Protein AF-A0A7V9ZC17-F1 (afdb_monomer_lite)

Radius of gyration: 26.76 Å; chains: 1; bounding box: 56×35×74 Å

Secondary structure (DSSP, 8-state):
--SS-----------HHHHHHHHHTT---------HHHHHHHHHHHHHTTGGGGSTTTTTTTTS-HHHHHHHHHHHTS---HHHHHHHHHHHHT-HHHHHHHHHHHHHHHHIIIII-S-TTSTT-SSSHHHHHHHHHHHHTTT-TTTTTHHHHHHHSHHHHHH-

Structure (mmCIF, N/CA/C/O backbone):
data_AF-A0A7V9ZC17-F1
#
_entry.id   AF-A0A7V9ZC17-F1
#
loop_
_atom_site.group_PDB
_atom_site.id
_atom_site.type_symbol
_atom_site.label_atom_id
_atom_site.label_alt_id
_atom_site.label_comp_id
_atom_site.label_asym_id
_atom_site.label_entity_id
_atom_site.label_seq_id
_atom_site.pdbx_PDB_ins_code
_atom_site.Cartn_x
_atom_site.Cartn_y
_atom_site.Cartn_z
_atom_site.occupancy
_atom_site.B_iso_or_equiv
_atom_site.auth_seq_id
_atom_site.auth_comp_id
_atom_site.auth_asym_id
_atom_site.auth_atom_id
_atom_site.pdbx_PDB_model_num
ATOM 1 N N . PHE A 1 1 ? 26.594 2.906 -42.827 1.00 52.25 1 PHE A N 1
ATOM 2 C CA . PHE A 1 1 ? 26.315 2.486 -41.437 1.00 52.25 1 PHE A CA 1
ATOM 3 C C . PHE A 1 1 ? 25.631 1.114 -41.336 1.00 52.25 1 PHE A C 1
ATOM 5 O O . PHE A 1 1 ? 25.311 0.722 -40.227 1.00 52.25 1 PHE A O 1
ATOM 12 N N . ALA A 1 2 ? 25.421 0.373 -42.436 1.00 56.56 2 ALA A N 1
ATOM 13 C CA . ALA A 1 2 ? 24.642 -0.874 -42.432 1.00 56.56 2 ALA A CA 1
ATOM 14 C C . ALA A 1 2 ? 25.460 -2.167 -42.205 1.00 56.56 2 ALA A C 1
ATOM 16 O O . ALA A 1 2 ? 24.858 -3.221 -42.066 1.00 56.56 2 ALA A O 1
ATOM 17 N N . ASP A 1 3 ? 26.793 -2.090 -42.126 1.00 68.62 3 ASP A N 1
ATOM 18 C CA . ASP A 1 3 ? 27.680 -3.271 -42.072 1.00 68.62 3 ASP A CA 1
ATOM 19 C C . ASP A 1 3 ? 28.337 -3.501 -40.698 1.00 68.62 3 ASP A C 1
ATOM 21 O O . ASP A 1 3 ? 29.359 -4.174 -40.595 1.00 68.62 3 ASP A O 1
ATOM 25 N N . LEU A 1 4 ? 27.802 -2.900 -39.632 1.00 70.50 4 LEU A N 1
ATOM 26 C CA . LEU A 1 4 ? 28.309 -3.085 -38.271 1.00 70.50 4 LEU A CA 1
ATOM 27 C C . LEU A 1 4 ? 27.326 -3.931 -37.469 1.00 70.50 4 LEU A C 1
ATOM 29 O O . LEU A 1 4 ? 26.157 -3.566 -37.343 1.00 70.50 4 LEU A O 1
ATOM 33 N N . ASP A 1 5 ? 27.821 -5.020 -36.883 1.00 75.50 5 ASP A N 1
ATOM 34 C CA . ASP A 1 5 ? 27.083 -5.759 -35.865 1.00 75.50 5 ASP A CA 1
ATOM 35 C C . ASP A 1 5 ? 26.765 -4.808 -34.707 1.00 75.50 5 ASP A C 1
ATOM 37 O O . ASP A 1 5 ? 27.655 -4.198 -34.107 1.00 75.50 5 ASP A O 1
ATOM 41 N N . THR A 1 6 ? 25.479 -4.656 -34.398 1.00 67.31 6 THR A N 1
ATOM 42 C CA . THR A 1 6 ? 25.021 -3.820 -33.286 1.00 67.31 6 THR A CA 1
ATOM 43 C C . THR A 1 6 ? 24.369 -4.688 -32.224 1.00 67.31 6 THR A C 1
ATOM 45 O O . THR A 1 6 ? 23.623 -5.620 -32.518 1.00 67.31 6 THR A O 1
ATOM 48 N N . VAL A 1 7 ? 24.657 -4.382 -30.960 1.00 64.00 7 VAL A N 1
ATOM 49 C CA . VAL A 1 7 ? 23.985 -5.000 -29.816 1.00 64.00 7 VAL A CA 1
ATOM 50 C C . VAL A 1 7 ? 22.901 -4.043 -29.345 1.00 64.00 7 VAL A C 1
ATOM 52 O O . VAL A 1 7 ? 23.190 -3.001 -28.758 1.00 64.00 7 VAL A O 1
ATOM 55 N N . THR A 1 8 ? 21.645 -4.395 -29.598 1.00 60.94 8 THR A N 1
ATOM 56 C CA . THR A 1 8 ? 20.478 -3.645 -29.123 1.00 60.94 8 THR A CA 1
ATOM 57 C C . THR A 1 8 ? 19.906 -4.307 -27.875 1.00 60.94 8 THR A C 1
ATOM 59 O O . THR A 1 8 ? 19.579 -5.494 -27.895 1.00 60.94 8 THR A O 1
ATOM 62 N N . GLN A 1 9 ? 19.760 -3.550 -26.786 1.00 61.88 9 GLN A N 1
ATOM 63 C CA . GLN A 1 9 ? 19.078 -4.024 -25.580 1.00 61.88 9 GLN A CA 1
ATOM 64 C C . GLN A 1 9 ? 17.596 -3.657 -25.653 1.00 61.88 9 GLN A C 1
ATOM 66 O O . GLN A 1 9 ? 17.253 -2.486 -25.798 1.00 61.88 9 GLN A O 1
ATOM 71 N N . GLN A 1 10 ? 16.720 -4.654 -25.542 1.00 65.38 10 GLN A N 1
ATOM 72 C CA . GLN A 1 10 ? 15.275 -4.458 -25.557 1.00 65.38 10 GLN A CA 1
ATOM 73 C C . GLN A 1 10 ? 14.632 -5.220 -24.398 1.00 65.38 10 GLN A C 1
ATOM 75 O O . GLN A 1 10 ? 14.828 -6.424 -24.239 1.00 65.38 10 GLN A O 1
ATOM 80 N N . HIS A 1 11 ? 13.835 -4.512 -23.600 1.00 62.59 11 HIS A N 1
ATOM 81 C CA . HIS A 1 11 ? 13.021 -5.110 -22.550 1.00 62.59 11 HIS A CA 1
ATOM 82 C C . HIS A 1 11 ? 11.683 -5.545 -23.152 1.00 62.59 11 HIS A C 1
ATOM 84 O O . HIS A 1 11 ? 10.867 -4.713 -23.541 1.00 62.59 11 HIS A O 1
ATOM 90 N N . CYS A 1 12 ? 11.455 -6.852 -23.256 1.00 64.69 12 CYS A N 1
ATOM 91 C CA . CYS A 1 12 ? 10.168 -7.393 -23.674 1.00 64.69 12 CYS A CA 1
ATOM 92 C C . CYS A 1 12 ? 9.814 -8.628 -22.845 1.00 64.69 12 CYS A C 1
ATOM 94 O O . CYS A 1 12 ? 10.683 -9.354 -22.362 1.00 64.69 12 CYS A O 1
ATOM 96 N N . ARG A 1 13 ? 8.514 -8.867 -22.664 1.00 67.19 13 ARG A N 1
ATOM 97 C CA . ARG A 1 13 ? 8.028 -10.105 -22.053 1.00 67.19 13 ARG A CA 1
ATOM 98 C C . ARG A 1 13 ? 8.287 -11.271 -23.008 1.00 67.19 13 ARG A C 1
ATOM 100 O O . ARG A 1 13 ? 8.021 -11.146 -24.201 1.00 67.19 13 ARG A O 1
ATOM 107 N N . ALA A 1 14 ? 8.709 -12.419 -22.487 1.00 68.31 14 ALA A N 1
ATOM 108 C CA . ALA A 1 14 ? 8.755 -13.669 -23.245 1.00 68.31 14 ALA A CA 1
ATOM 109 C C . ALA A 1 14 ? 7.329 -14.220 -23.455 1.00 68.31 14 ALA A C 1
ATOM 111 O O . ALA A 1 14 ? 6.877 -15.102 -22.731 1.00 68.31 14 ALA A O 1
ATOM 112 N N . SER A 1 15 ? 6.580 -13.622 -24.383 1.00 74.25 15 SER A N 1
ATOM 113 C CA . SER A 1 15 ? 5.313 -14.159 -24.890 1.00 74.25 15 SER A CA 1
ATOM 114 C C . SER A 1 15 ? 5.564 -15.037 -26.115 1.00 74.25 15 SER A C 1
ATOM 116 O O . SER A 1 15 ? 6.553 -14.833 -26.820 1.00 74.25 15 SER A O 1
ATOM 118 N N . ASP A 1 16 ? 4.644 -15.954 -26.418 1.00 77.69 16 ASP A N 1
ATOM 119 C CA . ASP A 1 16 ? 4.742 -16.821 -27.604 1.00 77.69 16 ASP A CA 1
ATOM 120 C C . ASP A 1 16 ? 4.924 -16.011 -28.895 1.00 77.69 16 ASP A C 1
ATOM 122 O O . ASP A 1 16 ? 5.750 -16.344 -29.740 1.00 77.69 16 ASP A O 1
ATOM 126 N N . ALA A 1 17 ? 4.224 -14.877 -29.008 1.00 79.06 17 ALA A N 1
ATOM 127 C CA . ALA A 1 17 ? 4.365 -13.956 -30.132 1.00 79.06 17 ALA A CA 1
ATOM 128 C C . ALA A 1 17 ? 5.793 -13.397 -30.262 1.00 79.06 17 ALA A C 1
ATOM 130 O O . ALA A 1 17 ? 6.353 -13.391 -31.357 1.00 79.06 17 ALA A O 1
ATOM 131 N N . ASN A 1 18 ? 6.402 -12.964 -29.154 1.00 74.44 18 ASN A N 1
ATOM 132 C CA . ASN A 1 18 ? 7.757 -12.411 -29.168 1.00 74.44 18 ASN A CA 1
ATOM 133 C C . ASN A 1 18 ? 8.801 -13.492 -29.466 1.00 74.44 18 ASN A C 1
ATOM 135 O O . ASN A 1 18 ? 9.741 -13.238 -30.215 1.00 74.44 18 ASN A O 1
ATOM 139 N N . VAL A 1 19 ? 8.617 -14.704 -28.936 1.00 81.25 19 VAL A N 1
ATOM 140 C CA . VAL A 1 19 ? 9.501 -15.845 -29.212 1.00 81.25 19 VAL A CA 1
ATOM 141 C C . VAL A 1 19 ? 9.439 -16.237 -30.689 1.00 81.25 19 VAL A C 1
ATOM 143 O O . VAL A 1 19 ? 10.486 -16.382 -31.320 1.00 81.25 19 VAL A O 1
ATOM 146 N N . HIS A 1 20 ? 8.240 -16.340 -31.269 1.00 83.94 20 HIS A N 1
ATOM 147 C CA . HIS A 1 20 ? 8.079 -16.623 -32.697 1.00 83.94 20 HIS A CA 1
ATOM 148 C C . HIS A 1 20 ? 8.718 -15.546 -33.576 1.00 83.94 20 HIS A C 1
ATOM 150 O O . HIS A 1 20 ? 9.362 -15.865 -34.572 1.00 83.94 20 HIS A O 1
ATOM 156 N N . LEU A 1 21 ? 8.586 -14.275 -33.196 1.00 81.50 21 LEU A N 1
ATOM 157 C CA . LEU A 1 21 ? 9.183 -13.167 -33.935 1.00 81.50 21 LEU A CA 1
ATOM 158 C C . LEU A 1 21 ? 10.718 -13.230 -33.877 1.00 81.50 21 LEU A C 1
ATOM 160 O O . LEU A 1 21 ? 11.379 -13.127 -34.906 1.00 81.50 21 LEU A O 1
ATOM 164 N N . MET A 1 22 ? 11.293 -13.506 -32.703 1.00 83.31 22 MET A N 1
ATOM 165 C CA . MET A 1 22 ? 12.739 -13.708 -32.555 1.00 83.31 22 MET A CA 1
ATOM 166 C C . MET A 1 22 ? 13.255 -14.872 -33.409 1.00 83.31 22 MET A C 1
ATOM 168 O O . MET A 1 22 ? 14.287 -14.736 -34.065 1.00 83.31 22 MET A O 1
ATOM 172 N N . GLN A 1 23 ? 12.524 -15.989 -33.447 1.00 83.75 23 GLN A N 1
ATOM 173 C CA . GLN A 1 23 ? 12.868 -17.147 -34.276 1.00 83.75 23 GLN A CA 1
ATOM 174 C C . GLN A 1 23 ? 12.794 -16.825 -35.773 1.00 83.75 23 GLN A C 1
ATOM 176 O O . GLN A 1 23 ? 13.714 -17.171 -36.512 1.00 83.75 23 GLN A O 1
ATOM 181 N N . ALA A 1 24 ? 11.742 -16.128 -36.214 1.00 86.31 24 ALA A N 1
ATOM 182 C CA . ALA A 1 24 ? 11.534 -15.771 -37.617 1.00 86.31 24 ALA A CA 1
ATOM 183 C C . ALA A 1 24 ? 12.653 -14.879 -38.178 1.00 86.31 24 ALA A C 1
ATOM 185 O O . ALA A 1 24 ? 13.041 -15.033 -39.334 1.00 86.31 24 ALA A O 1
ATOM 186 N N . PHE A 1 25 ? 13.200 -13.982 -37.355 1.00 86.31 25 PHE A N 1
ATOM 187 C CA . PHE A 1 25 ? 14.301 -13.094 -37.739 1.00 86.31 25 PHE A CA 1
ATOM 188 C C . PHE A 1 25 ? 15.693 -13.641 -37.384 1.00 86.31 25 PHE A C 1
ATOM 190 O O . PHE A 1 25 ? 16.685 -12.933 -37.545 1.00 86.31 25 PHE A O 1
ATOM 197 N N . GLY A 1 26 ? 15.798 -14.883 -36.894 1.00 84.94 26 GLY A N 1
ATOM 198 C CA . GLY A 1 26 ? 17.083 -15.486 -36.526 1.00 84.94 26 GLY A CA 1
ATOM 199 C C . GLY A 1 26 ? 17.818 -14.750 -35.397 1.00 84.94 26 GLY A C 1
ATOM 200 O O . GLY A 1 26 ? 19.044 -14.842 -35.298 1.00 84.94 26 GLY A O 1
ATOM 201 N N . ILE A 1 27 ? 17.087 -14.014 -34.552 1.00 81.25 27 ILE A N 1
ATOM 202 C CA . ILE A 1 27 ? 17.647 -13.267 -33.422 1.00 81.25 27 ILE A CA 1
ATOM 203 C C . ILE A 1 27 ? 18.203 -14.272 -32.411 1.00 81.25 27 ILE A C 1
ATOM 205 O O . ILE A 1 27 ? 17.508 -15.199 -31.996 1.00 81.25 27 ILE A O 1
ATOM 209 N N . ARG A 1 28 ? 19.456 -14.078 -31.987 1.00 78.44 28 ARG A N 1
ATOM 210 C CA . ARG A 1 28 ? 20.103 -14.878 -30.936 1.00 78.44 28 ARG A CA 1
ATOM 211 C C . ARG A 1 28 ? 20.038 -14.119 -29.607 1.00 78.44 28 ARG A C 1
ATOM 213 O O . ARG A 1 28 ? 20.890 -13.261 -29.373 1.00 78.44 28 ARG A O 1
ATOM 220 N N . PRO A 1 29 ? 19.040 -14.374 -28.742 1.00 69.00 29 PRO A N 1
ATOM 221 C CA . PRO A 1 29 ? 18.898 -13.618 -27.507 1.00 69.00 29 PRO A CA 1
ATOM 222 C C . PRO A 1 29 ? 19.972 -14.014 -26.490 1.00 69.00 29 PRO A C 1
ATOM 224 O O . PRO A 1 29 ? 20.179 -15.193 -26.205 1.00 69.00 29 PRO A O 1
ATOM 227 N N . VAL A 1 30 ? 20.604 -13.014 -25.878 1.00 73.38 30 VAL A N 1
ATOM 228 C CA . VAL A 1 30 ? 21.341 -13.181 -24.620 1.00 73.38 30 VAL A CA 1
ATOM 229 C C . VAL A 1 30 ? 20.385 -12.803 -23.493 1.00 73.38 30 VAL A C 1
ATOM 231 O O . VAL A 1 30 ? 20.024 -11.635 -23.348 1.00 73.38 30 VAL A O 1
ATOM 234 N N . VAL A 1 31 ? 19.933 -13.787 -22.713 1.00 65.88 31 VAL A N 1
ATOM 235 C CA . VAL A 1 31 ? 18.989 -13.544 -21.613 1.00 65.88 31 VAL A CA 1
ATOM 236 C C . VAL A 1 31 ? 19.757 -13.152 -20.356 1.00 65.88 31 VAL A C 1
ATOM 238 O O . VAL A 1 31 ? 20.482 -13.958 -19.779 1.00 65.88 31 VAL A O 1
ATOM 241 N N . LEU A 1 32 ? 19.565 -11.914 -19.908 1.00 61.03 32 LEU A N 1
ATOM 242 C CA . LEU A 1 32 ? 20.058 -11.436 -18.621 1.00 61.03 32 LEU A CA 1
ATOM 243 C C . LEU A 1 32 ? 18.944 -11.566 -17.581 1.00 61.03 32 LEU A C 1
ATOM 245 O O . LEU A 1 32 ? 17.948 -10.844 -17.637 1.00 61.03 32 LEU A O 1
ATOM 249 N N . VAL A 1 33 ? 19.114 -12.475 -16.622 1.00 59.69 33 VAL A N 1
ATOM 250 C CA . VAL A 1 33 ? 18.199 -12.604 -15.482 1.00 59.69 33 VAL A CA 1
ATOM 251 C C . VAL A 1 33 ? 18.619 -11.587 -14.424 1.00 59.69 33 VAL A C 1
ATOM 253 O O . VAL A 1 33 ? 19.657 -11.740 -13.787 1.00 59.69 33 VAL A O 1
ATOM 256 N N . ARG A 1 34 ? 17.820 -10.535 -14.246 1.00 64.19 34 ARG A N 1
ATOM 257 C CA . ARG A 1 34 ? 17.976 -9.549 -13.168 1.00 64.19 34 ARG A CA 1
ATOM 258 C C . ARG A 1 34 ? 16.736 -9.562 -12.290 1.00 64.19 34 ARG A C 1
ATOM 260 O O . ARG A 1 34 ? 15.635 -9.840 -12.768 1.00 64.19 34 ARG A O 1
ATOM 267 N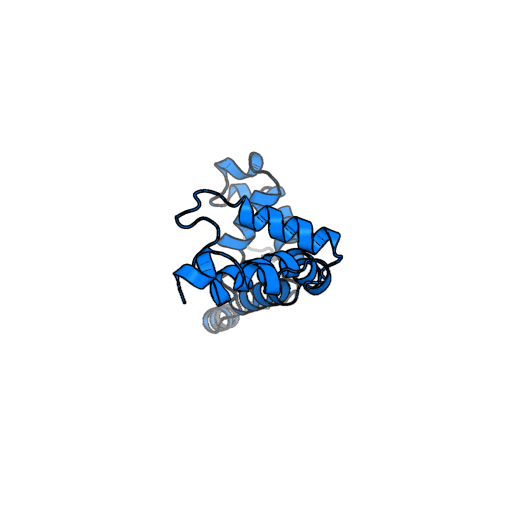 N . ASN A 1 35 ? 16.907 -9.289 -10.998 1.00 68.56 35 ASN A N 1
ATOM 268 C CA . ASN A 1 35 ? 15.749 -9.101 -10.139 1.00 68.56 35 ASN A CA 1
ATOM 269 C C . ASN A 1 35 ? 15.028 -7.792 -10.533 1.00 68.56 35 ASN A C 1
ATOM 271 O O . ASN A 1 35 ? 15.556 -6.959 -11.278 1.00 68.56 35 ASN A O 1
ATOM 275 N N . ILE A 1 36 ? 13.793 -7.628 -10.060 1.00 68.75 36 ILE A N 1
ATOM 276 C CA . ILE A 1 36 ? 12.974 -6.479 -10.452 1.00 68.75 36 ILE A CA 1
ATOM 277 C C . ILE A 1 36 ? 13.573 -5.152 -9.974 1.00 68.75 36 ILE A C 1
ATOM 279 O O . ILE A 1 36 ? 13.534 -4.181 -10.713 1.00 68.75 36 ILE A O 1
ATOM 283 N N . PHE A 1 37 ? 14.200 -5.131 -8.798 1.00 68.00 37 PHE A N 1
ATOM 284 C CA . PHE A 1 37 ? 14.829 -3.938 -8.238 1.00 68.00 37 PHE A CA 1
ATOM 285 C C . PHE A 1 37 ? 16.026 -3.489 -9.087 1.00 68.00 37 PHE A C 1
ATOM 287 O O . PHE A 1 37 ? 16.079 -2.341 -9.517 1.00 68.00 37 PHE A O 1
ATOM 294 N N . ASP A 1 38 ? 16.917 -4.415 -9.441 1.00 68.31 38 ASP A N 1
ATOM 295 C CA . ASP A 1 38 ? 18.068 -4.144 -10.311 1.00 68.31 38 ASP A CA 1
ATOM 296 C C . ASP A 1 38 ? 17.622 -3.675 -11.702 1.00 68.31 38 ASP A C 1
ATOM 298 O O . ASP A 1 38 ? 18.294 -2.870 -12.346 1.00 68.31 38 ASP A O 1
ATOM 302 N N . SER A 1 39 ? 16.480 -4.181 -12.176 1.00 74.50 39 SER A N 1
ATOM 303 C CA . SER A 1 39 ? 15.899 -3.783 -13.460 1.00 74.50 39 SER A CA 1
ATOM 304 C C . SER A 1 39 ? 15.362 -2.353 -13.409 1.00 74.50 39 SER A C 1
ATOM 306 O O . SER A 1 39 ? 15.661 -1.581 -14.316 1.00 74.50 39 SER A O 1
ATOM 308 N N . VAL A 1 40 ? 14.643 -1.980 -12.340 1.00 79.75 40 VAL A N 1
ATOM 309 C CA . VAL A 1 40 ? 14.168 -0.603 -12.108 1.00 79.75 40 VAL A CA 1
ATOM 310 C C . VAL A 1 40 ? 15.353 0.358 -12.034 1.00 79.75 40 VAL A C 1
ATOM 312 O O . VAL A 1 40 ? 15.376 1.352 -12.750 1.00 79.75 40 VAL A O 1
ATOM 315 N N . MET A 1 41 ? 16.366 0.045 -11.219 1.00 81.25 41 MET A N 1
ATOM 316 C CA . MET A 1 41 ? 17.534 0.914 -11.028 1.00 81.25 41 MET A CA 1
ATOM 317 C C . MET A 1 41 ? 18.367 1.047 -12.306 1.00 81.25 41 MET A C 1
ATOM 319 O O . MET A 1 41 ? 18.816 2.137 -12.653 1.00 81.25 41 MET A O 1
ATOM 323 N N . SER A 1 42 ? 18.532 -0.044 -13.060 1.00 81.00 42 SER A N 1
ATOM 324 C CA . SER A 1 42 ? 19.205 0.000 -14.362 1.00 81.00 42 SER A CA 1
ATOM 325 C C . SER A 1 42 ? 18.439 0.847 -15.380 1.00 81.00 42 SER A C 1
ATOM 327 O O . SER A 1 42 ? 19.070 1.497 -16.211 1.00 81.00 42 SER A O 1
ATOM 329 N N . LEU A 1 43 ? 17.105 0.825 -15.344 1.00 81.69 43 LEU A N 1
ATOM 330 C CA . LEU A 1 43 ? 16.255 1.675 -16.177 1.00 81.69 43 LEU A CA 1
ATOM 331 C C . LEU A 1 43 ? 16.341 3.140 -15.745 1.00 81.69 43 LEU A C 1
ATOM 333 O O . LEU A 1 43 ? 16.479 4.006 -16.602 1.00 81.69 43 LEU A O 1
ATOM 337 N N . LEU A 1 44 ? 16.337 3.419 -14.442 1.00 87.56 44 LEU A N 1
ATOM 338 C CA . LEU A 1 44 ? 16.520 4.764 -13.898 1.00 87.56 44 LEU A CA 1
ATOM 339 C C . LEU A 1 44 ? 17.841 5.383 -14.369 1.00 87.56 44 LEU A C 1
ATOM 341 O O . LEU A 1 44 ? 17.841 6.489 -14.907 1.00 87.56 44 LEU A O 1
ATOM 345 N N . ASP A 1 45 ? 18.950 4.649 -14.249 1.00 87.75 45 ASP A N 1
ATOM 346 C CA . ASP A 1 45 ? 20.264 5.082 -14.741 1.00 87.75 45 ASP A CA 1
ATOM 347 C C . ASP A 1 45 ? 20.264 5.298 -16.264 1.00 87.75 45 ASP A C 1
ATOM 349 O O . ASP A 1 45 ? 20.736 6.324 -16.757 1.00 87.75 45 ASP A O 1
ATOM 353 N N . PHE A 1 46 ? 19.671 4.373 -17.023 1.00 85.62 46 PHE A N 1
ATOM 354 C CA . PHE A 1 46 ? 19.547 4.499 -18.476 1.00 85.62 46 PHE A CA 1
ATOM 355 C C . PHE A 1 46 ? 18.766 5.754 -18.894 1.00 85.62 46 PHE A C 1
ATOM 357 O O . PHE A 1 46 ? 19.209 6.497 -19.774 1.00 85.62 46 PHE A O 1
ATOM 364 N N . TYR A 1 47 ? 17.637 6.032 -18.238 1.00 87.12 47 TYR A N 1
ATOM 365 C CA . TYR A 1 47 ? 16.858 7.239 -18.487 1.00 87.12 47 TYR A CA 1
ATOM 366 C C . TYR A 1 47 ? 17.639 8.484 -18.090 1.00 87.12 47 TYR A C 1
ATOM 368 O O . TYR A 1 47 ? 17.762 9.379 -18.919 1.00 87.12 47 TYR A O 1
ATOM 376 N N . ASN A 1 48 ? 18.260 8.515 -16.910 1.00 89.44 48 ASN A N 1
ATOM 377 C CA . ASN A 1 48 ? 19.080 9.642 -16.453 1.00 89.44 48 ASN A CA 1
ATOM 378 C C . ASN A 1 48 ? 20.269 9.949 -17.378 1.00 89.44 48 ASN A C 1
ATOM 380 O O . ASN A 1 48 ? 20.645 11.112 -17.519 1.00 89.44 48 ASN A O 1
ATOM 384 N N . LYS A 1 49 ? 20.804 8.949 -18.087 1.00 88.06 49 LYS A N 1
ATOM 385 C CA . LYS A 1 49 ? 21.851 9.117 -19.112 1.00 88.06 49 LYS A CA 1
ATOM 386 C C . LYS A 1 49 ? 21.372 9.741 -20.427 1.00 88.06 49 LYS A C 1
ATOM 388 O O . LYS A 1 49 ? 22.170 9.911 -21.345 1.00 88.06 49 LYS A O 1
ATOM 393 N N . GLY A 1 50 ? 20.096 10.109 -20.526 1.00 84.38 50 GLY A N 1
ATOM 394 C CA . GLY A 1 50 ? 19.545 10.849 -21.662 1.00 84.38 50 GLY A CA 1
ATOM 395 C C . GLY A 1 50 ? 18.495 10.086 -22.458 1.00 84.38 50 GLY A C 1
ATOM 396 O O . GLY A 1 50 ? 17.885 10.677 -23.347 1.00 84.38 50 GLY A O 1
ATOM 397 N N . ALA A 1 51 ? 18.206 8.821 -22.126 1.00 82.94 51 ALA A N 1
ATOM 398 C CA . ALA A 1 51 ? 17.151 8.079 -22.816 1.00 82.94 51 ALA A CA 1
ATOM 399 C C . ALA A 1 51 ? 15.753 8.690 -22.596 1.00 82.94 51 ALA A C 1
ATOM 401 O O . ALA A 1 51 ? 14.871 8.519 -23.437 1.00 82.94 51 ALA A O 1
ATOM 402 N N . PHE A 1 52 ? 15.563 9.500 -21.542 1.00 81.88 52 PHE A N 1
ATOM 403 C CA . PHE A 1 52 ? 14.329 10.273 -21.355 1.00 81.88 52 PHE A CA 1
ATOM 404 C C . PHE A 1 52 ? 14.012 11.169 -22.564 1.00 81.88 52 PHE A C 1
ATOM 406 O O . PHE A 1 52 ? 12.840 11.384 -22.878 1.00 81.88 52 PHE A O 1
ATOM 413 N N . GLN A 1 53 ? 15.036 11.640 -23.287 1.00 80.25 53 GLN A N 1
ATOM 414 C CA . GLN A 1 53 ? 14.873 12.514 -24.444 1.00 80.25 53 GLN A CA 1
ATOM 415 C C . GLN A 1 53 ? 14.141 11.839 -25.601 1.00 80.25 53 GLN A C 1
ATOM 417 O O . GLN A 1 53 ? 13.615 12.542 -26.446 1.00 80.25 53 GLN A O 1
ATOM 422 N N . THR A 1 54 ? 14.079 10.520 -25.706 1.00 76.81 54 THR A N 1
ATOM 423 C CA . THR A 1 54 ? 13.314 9.851 -26.778 1.00 76.81 54 THR A CA 1
ATOM 424 C C . THR A 1 54 ? 12.036 9.204 -26.258 1.00 76.81 54 THR A C 1
ATOM 426 O O . THR A 1 54 ? 11.371 8.472 -26.985 1.00 76.81 54 THR A O 1
ATOM 429 N N . SER A 1 55 ? 11.671 9.499 -25.010 1.00 72.12 55 SER A N 1
ATOM 430 C CA . SER A 1 55 ? 10.521 8.923 -24.322 1.00 72.12 55 SER A CA 1
ATOM 431 C C . SER A 1 55 ? 9.386 9.932 -24.136 1.00 72.12 55 SER A C 1
ATOM 433 O O . SER A 1 55 ? 9.577 11.143 -24.262 1.00 72.12 55 SER A O 1
ATOM 435 N N . TYR A 1 56 ? 8.214 9.427 -23.744 1.00 73.75 56 TYR A N 1
ATOM 436 C CA . TYR A 1 56 ? 7.063 10.244 -23.348 1.00 73.75 56 TYR A CA 1
ATOM 437 C 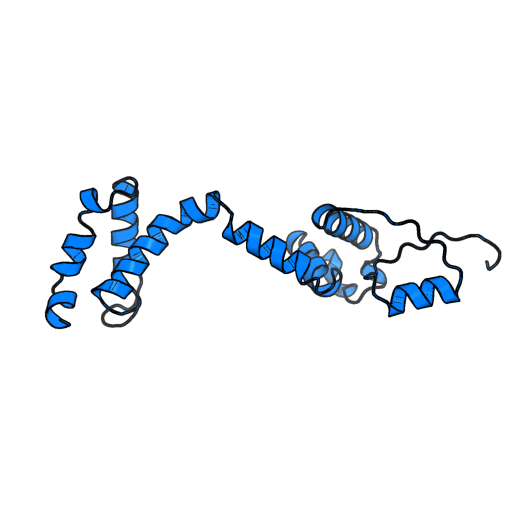C . TYR A 1 56 ? 7.357 11.187 -22.169 1.00 73.75 56 TYR A C 1
ATOM 439 O O . TYR A 1 56 ? 6.686 12.203 -22.029 1.00 73.75 56 TYR A O 1
ATOM 447 N N . PHE A 1 57 ? 8.387 10.906 -21.363 1.00 75.69 57 PHE A N 1
ATOM 448 C CA . PHE A 1 57 ? 8.748 11.697 -20.182 1.00 75.69 57 PHE A CA 1
ATOM 449 C C . PHE A 1 57 ? 9.711 12.859 -20.473 1.00 75.69 57 PHE A C 1
ATOM 451 O O . PHE A 1 57 ? 10.196 13.495 -19.540 1.00 75.69 57 PHE A O 1
ATOM 458 N N . ARG A 1 58 ? 10.016 13.148 -21.751 1.00 76.56 58 ARG A N 1
ATOM 459 C CA . ARG A 1 58 ? 11.045 14.121 -22.171 1.00 76.56 58 ARG A CA 1
ATOM 460 C C . ARG A 1 58 ? 10.985 15.463 -21.429 1.00 76.56 58 ARG A C 1
ATOM 462 O O . ARG A 1 58 ? 12.042 15.996 -21.103 1.00 76.56 58 ARG A O 1
ATOM 469 N N . ALA A 1 59 ? 9.789 16.025 -21.257 1.00 77.62 59 ALA A N 1
ATOM 470 C CA . ALA A 1 59 ? 9.608 17.395 -20.777 1.00 77.62 59 ALA A CA 1
ATOM 471 C C . ALA A 1 59 ? 9.925 17.545 -19.284 1.00 77.62 59 ALA A C 1
ATOM 473 O O . ALA A 1 59 ? 10.633 18.473 -18.901 1.00 77.62 59 ALA A O 1
ATOM 474 N N . ASP A 1 60 ? 9.465 16.597 -18.470 1.00 84.56 60 ASP A N 1
ATOM 475 C CA . ASP A 1 60 ? 9.459 16.767 -17.017 1.00 84.56 60 ASP A CA 1
ATOM 476 C C . ASP A 1 60 ? 10.544 15.945 -16.323 1.00 84.56 60 ASP A C 1
ATOM 478 O O . ASP A 1 60 ? 10.888 16.248 -15.186 1.00 84.56 60 ASP A O 1
ATOM 482 N N . TRP A 1 61 ? 11.149 14.956 -17.001 1.00 89.06 61 TRP A N 1
ATOM 483 C CA . TRP A 1 61 ? 12.072 13.998 -16.377 1.00 89.06 61 TRP A CA 1
ATOM 484 C C . TRP A 1 61 ? 13.161 14.653 -15.526 1.00 89.06 61 TRP A C 1
ATOM 486 O O . TRP A 1 61 ? 13.454 14.181 -14.437 1.00 89.06 61 TRP A O 1
ATOM 496 N N . GLN A 1 62 ? 13.767 15.751 -15.980 1.00 86.88 62 GLN A N 1
ATOM 497 C CA . GLN A 1 62 ? 14.820 16.420 -15.208 1.00 86.88 62 GLN A CA 1
ATOM 498 C C . GLN A 1 62 ? 14.306 17.114 -13.939 1.00 86.88 62 GLN A C 1
ATOM 500 O O . GLN A 1 62 ? 15.062 17.224 -12.978 1.00 86.88 62 GLN A O 1
ATOM 505 N N . ALA A 1 63 ? 13.050 17.561 -13.936 1.00 89.44 63 ALA A N 1
ATOM 506 C CA . ALA A 1 63 ? 12.424 18.273 -12.826 1.00 89.44 63 ALA A CA 1
ATOM 507 C C . ALA A 1 63 ? 11.806 17.336 -11.775 1.00 89.44 63 ALA A C 1
ATOM 509 O O . ALA A 1 63 ? 11.566 17.771 -10.652 1.00 89.44 63 ALA A O 1
ATOM 510 N N . LEU A 1 64 ? 11.556 16.069 -12.122 1.00 88.44 64 LEU A N 1
ATOM 511 C CA . LEU A 1 64 ? 11.039 15.077 -11.180 1.00 88.44 64 LEU A CA 1
ATOM 512 C C . LEU A 1 64 ? 12.098 14.702 -10.138 1.00 88.44 64 LEU A C 1
ATOM 514 O O . LEU A 1 64 ? 13.285 14.530 -10.458 1.00 88.44 64 LEU A O 1
ATOM 518 N N . ASP A 1 65 ? 11.646 14.499 -8.905 1.00 90.12 65 ASP A N 1
ATOM 519 C CA . ASP A 1 65 ? 12.453 13.839 -7.888 1.00 90.12 65 ASP A CA 1
ATOM 520 C C . ASP A 1 65 ? 12.706 12.360 -8.247 1.00 90.12 65 ASP A C 1
ATOM 522 O O . ASP A 1 65 ? 12.167 11.805 -9.210 1.00 90.12 65 ASP A O 1
ATOM 526 N N . GLU A 1 66 ? 13.637 11.739 -7.530 1.00 82.62 66 GLU A N 1
ATOM 527 C CA . GLU A 1 66 ? 14.083 10.379 -7.833 1.00 82.62 66 GLU A CA 1
ATOM 528 C C . GLU A 1 66 ? 13.016 9.320 -7.529 1.00 82.62 66 GLU A C 1
ATOM 530 O O . GLU A 1 66 ? 12.897 8.347 -8.274 1.00 82.62 66 GLU A O 1
ATOM 535 N N . GLU A 1 67 ? 12.205 9.537 -6.494 1.00 81.38 67 GLU A N 1
ATOM 536 C CA . GLU A 1 67 ? 11.119 8.638 -6.094 1.00 81.38 67 GLU A CA 1
ATOM 537 C C . GLU A 1 67 ? 10.029 8.592 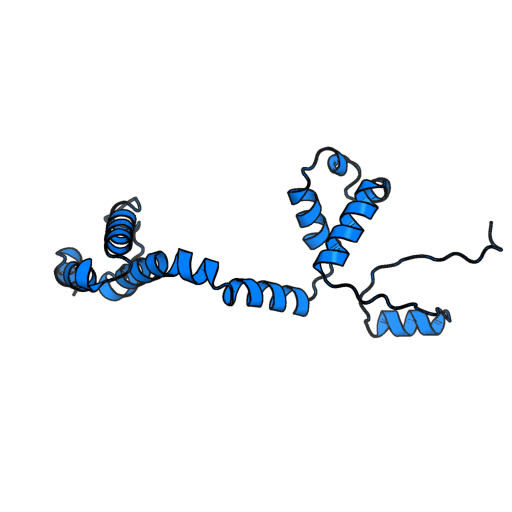-7.173 1.00 81.38 67 GLU A C 1
ATOM 539 O O . GLU A 1 67 ? 9.677 7.523 -7.668 1.00 81.38 67 GLU A O 1
ATOM 544 N N . LEU A 1 68 ? 9.607 9.754 -7.667 1.00 82.00 68 LEU A N 1
ATOM 545 C CA . LEU A 1 68 ? 8.595 9.872 -8.708 1.00 82.00 68 LEU A CA 1
ATOM 546 C C . LEU A 1 68 ? 9.083 9.329 -10.061 1.00 82.00 68 LEU A C 1
ATOM 548 O O . LEU A 1 68 ? 8.303 8.768 -10.832 1.00 82.00 68 LEU A O 1
ATOM 552 N N . LYS A 1 69 ? 10.388 9.425 -10.358 1.00 86.62 69 LYS A N 1
ATOM 553 C CA . LYS A 1 69 ? 10.991 8.750 -11.525 1.00 86.62 69 LYS A CA 1
ATOM 554 C C . LYS A 1 69 ? 10.887 7.234 -11.416 1.00 86.62 69 LYS A C 1
ATOM 556 O O . LYS A 1 69 ? 10.589 6.571 -12.410 1.00 86.62 69 LYS A O 1
ATOM 561 N N . ILE A 1 70 ? 11.162 6.685 -10.235 1.00 83.56 70 ILE A N 1
ATOM 562 C CA . ILE A 1 70 ? 11.070 5.248 -9.969 1.00 83.56 70 ILE A CA 1
ATOM 563 C C . ILE A 1 70 ? 9.628 4.776 -10.150 1.00 83.56 70 ILE A C 1
ATOM 565 O O . ILE A 1 70 ? 9.402 3.802 -10.872 1.00 83.56 70 ILE A O 1
ATOM 569 N N . ASP A 1 71 ? 8.667 5.500 -9.581 1.00 79.25 71 ASP A N 1
ATOM 570 C CA . ASP A 1 71 ? 7.245 5.177 -9.694 1.00 79.25 71 ASP A CA 1
ATOM 571 C C . ASP A 1 71 ? 6.776 5.185 -11.153 1.00 79.25 71 ASP A C 1
ATOM 573 O O . ASP A 1 71 ? 6.197 4.204 -11.626 1.00 79.25 71 ASP A O 1
ATOM 577 N N . LEU A 1 72 ? 7.133 6.215 -11.927 1.00 80.25 72 LEU A N 1
ATOM 578 C CA . LEU A 1 72 ? 6.795 6.277 -13.353 1.00 80.25 72 LEU A CA 1
ATOM 579 C C . LEU A 1 72 ? 7.381 5.111 -14.159 1.00 80.25 72 LEU A C 1
ATOM 581 O O . LEU A 1 72 ? 6.713 4.593 -15.061 1.00 80.25 72 LEU A O 1
ATOM 585 N N . LEU A 1 73 ? 8.613 4.683 -13.857 1.00 80.25 73 LEU A N 1
ATOM 586 C CA . LEU A 1 73 ? 9.237 3.530 -14.514 1.00 80.25 73 LEU A CA 1
ATOM 587 C C . LEU A 1 73 ? 8.538 2.221 -14.147 1.00 80.25 73 LEU A C 1
ATOM 589 O O . LEU A 1 73 ? 8.347 1.368 -15.019 1.00 80.25 73 LEU A O 1
ATOM 593 N N . ILE A 1 74 ? 8.136 2.067 -12.885 1.00 76.38 74 ILE A N 1
ATOM 594 C CA . ILE A 1 74 ? 7.368 0.911 -12.417 1.00 76.38 74 ILE A CA 1
ATOM 595 C C . ILE A 1 74 ? 6.005 0.853 -13.114 1.00 76.38 74 ILE A C 1
ATOM 597 O O . ILE A 1 74 ? 5.592 -0.222 -13.540 1.00 76.38 74 ILE A O 1
ATOM 601 N N . GLU A 1 75 ? 5.325 1.986 -13.268 1.00 73.19 75 GLU A N 1
ATOM 602 C CA . GLU A 1 75 ? 3.985 2.037 -13.859 1.00 73.19 75 GLU A CA 1
ATOM 603 C C . GLU A 1 75 ? 3.976 1.847 -15.380 1.00 73.19 75 GLU A C 1
ATOM 605 O O . GLU A 1 75 ? 3.092 1.176 -15.915 1.00 73.19 75 GLU A O 1
ATOM 610 N N . ASN A 1 76 ? 4.943 2.434 -16.091 1.00 70.12 76 ASN A N 1
ATOM 611 C CA . ASN A 1 76 ? 4.886 2.541 -17.553 1.00 70.12 76 ASN A CA 1
ATOM 612 C C . ASN A 1 76 ? 5.827 1.586 -18.288 1.00 70.12 76 ASN A C 1
ATOM 614 O O . ASN A 1 76 ? 5.559 1.223 -19.434 1.00 70.12 76 ASN A O 1
ATOM 618 N N . VAL A 1 77 ? 6.954 1.214 -17.675 1.00 67.19 77 VAL A N 1
ATOM 619 C CA . VAL A 1 77 ? 8.031 0.487 -18.368 1.00 67.19 77 VAL A CA 1
ATOM 620 C C . VAL A 1 77 ? 8.148 -0.945 -17.877 1.00 67.19 77 VAL A C 1
ATOM 622 O O . VAL A 1 77 ? 8.456 -1.845 -18.660 1.00 67.19 77 VAL A O 1
ATOM 625 N N . ILE A 1 78 ? 7.863 -1.181 -16.600 1.00 68.31 78 ILE A N 1
ATOM 626 C CA . ILE A 1 78 ? 7.769 -2.529 -16.064 1.00 68.31 78 ILE A CA 1
ATOM 627 C C . ILE A 1 78 ? 6.373 -3.040 -16.409 1.00 68.31 78 ILE A C 1
ATOM 629 O O . ILE A 1 78 ? 5.387 -2.581 -15.836 1.00 68.31 78 ILE A O 1
ATOM 633 N N . PRO A 1 79 ? 6.248 -3.959 -17.383 1.00 59.62 79 PRO A N 1
ATOM 634 C CA . PRO A 1 79 ? 4.939 -4.415 -17.804 1.00 59.62 79 PRO A CA 1
ATOM 635 C C . PRO A 1 79 ? 4.229 -5.032 -16.601 1.00 59.62 79 PRO A C 1
ATOM 637 O O . PRO A 1 79 ? 4.889 -5.681 -15.795 1.00 59.62 79 PRO A O 1
ATOM 640 N N . SER A 1 80 ? 2.912 -4.807 -16.538 1.00 55.88 80 SER A N 1
ATOM 641 C CA . SER A 1 80 ? 1.791 -5.552 -15.922 1.00 55.88 80 SER A CA 1
ATOM 642 C C . SER A 1 80 ? 2.013 -7.025 -15.503 1.00 55.88 80 SER A C 1
ATOM 644 O O . SER A 1 80 ? 1.158 -7.891 -15.696 1.00 55.88 80 SER A O 1
ATOM 646 N N . ASP A 1 81 ? 3.149 -7.346 -14.901 1.00 60.16 81 ASP A N 1
ATOM 647 C CA . ASP A 1 81 ? 3.542 -8.681 -14.515 1.00 60.16 81 ASP A CA 1
ATOM 648 C C . ASP A 1 81 ? 2.784 -9.017 -13.238 1.00 60.16 81 ASP A C 1
ATOM 650 O O . ASP A 1 81 ? 3.122 -8.600 -12.127 1.00 60.16 81 ASP A O 1
ATOM 654 N N . VAL A 1 82 ? 1.702 -9.767 -13.428 1.00 59.22 82 VAL A N 1
ATOM 655 C CA . VAL A 1 82 ? 0.860 -10.300 -12.360 1.00 59.22 82 VAL A CA 1
ATOM 656 C C . VAL A 1 82 ? 1.708 -11.012 -11.306 1.00 59.22 82 VAL A C 1
ATOM 658 O O . VAL A 1 82 ? 1.399 -10.904 -10.123 1.00 59.22 82 VAL A O 1
ATOM 661 N N . VAL A 1 83 ? 2.806 -11.675 -11.688 1.00 59.72 83 VAL A N 1
ATOM 662 C CA . VAL A 1 83 ? 3.707 -12.351 -10.746 1.00 59.72 83 VAL A CA 1
ATOM 663 C C . VAL A 1 83 ? 4.509 -11.336 -9.937 1.00 59.72 83 VAL A C 1
ATOM 665 O O . VAL A 1 83 ? 4.658 -11.509 -8.727 1.00 59.72 83 VAL A O 1
ATOM 668 N N . ALA A 1 84 ? 4.997 -10.262 -10.561 1.00 58.81 84 ALA A N 1
ATOM 669 C CA . ALA A 1 84 ? 5.693 -9.188 -9.854 1.00 58.81 84 ALA A CA 1
ATOM 670 C C . ALA A 1 84 ? 4.755 -8.457 -8.879 1.00 58.81 84 ALA A C 1
ATOM 672 O O . ALA A 1 84 ? 5.118 -8.262 -7.719 1.00 58.81 84 ALA A O 1
ATOM 673 N N . ARG A 1 85 ? 3.519 -8.157 -9.300 1.00 60.62 85 ARG A N 1
ATOM 674 C CA . ARG A 1 85 ? 2.478 -7.584 -8.431 1.00 60.62 85 ARG A CA 1
ATOM 675 C C . ARG A 1 85 ? 2.099 -8.520 -7.289 1.00 60.62 85 ARG A C 1
ATOM 677 O O . ARG A 1 85 ? 2.040 -8.083 -6.146 1.00 60.62 85 ARG A O 1
ATOM 684 N N . ALA A 1 86 ? 1.891 -9.805 -7.570 1.00 59.69 86 ALA A N 1
ATOM 685 C CA . ALA A 1 86 ? 1.595 -10.801 -6.545 1.00 59.69 86 ALA A CA 1
ATOM 686 C C . ALA A 1 86 ? 2.750 -10.930 -5.545 1.00 59.69 86 ALA A C 1
ATOM 688 O O . ALA A 1 86 ? 2.517 -11.032 -4.346 1.00 59.69 86 ALA A O 1
ATOM 689 N N . ARG A 1 87 ? 4.001 -10.869 -6.014 1.00 65.38 87 ARG A N 1
ATOM 690 C CA . ARG A 1 87 ? 5.185 -10.903 -5.150 1.00 65.38 87 ARG A CA 1
ATOM 691 C C . ARG A 1 87 ? 5.319 -9.635 -4.308 1.00 65.38 87 ARG A C 1
ATOM 693 O O . ARG A 1 87 ? 5.663 -9.747 -3.137 1.00 65.38 87 ARG A O 1
ATOM 700 N N . ALA A 1 88 ? 5.045 -8.459 -4.869 1.00 61.56 88 ALA A N 1
ATOM 701 C CA . ALA A 1 88 ? 5.033 -7.200 -4.126 1.00 61.56 88 ALA A CA 1
ATOM 702 C C . ALA A 1 88 ? 3.930 -7.196 -3.056 1.00 61.56 88 ALA A C 1
ATOM 704 O O . ALA A 1 88 ? 4.221 -6.960 -1.887 1.00 61.56 88 ALA A O 1
ATOM 705 N N . LEU A 1 89 ? 2.700 -7.574 -3.422 1.00 68.19 89 LEU A N 1
ATOM 706 C CA . LEU A 1 89 ? 1.583 -7.712 -2.485 1.00 68.19 89 LEU A CA 1
ATOM 707 C C . LEU A 1 89 ? 1.903 -8.722 -1.379 1.00 68.19 89 LEU A C 1
ATOM 709 O O . LEU A 1 89 ? 1.685 -8.439 -0.206 1.00 68.19 89 LEU A O 1
ATOM 713 N N . ARG A 1 90 ? 2.476 -9.874 -1.742 1.00 70.25 90 ARG A N 1
ATOM 714 C CA . ARG A 1 90 ? 2.918 -10.889 -0.785 1.00 70.25 90 ARG A CA 1
ATOM 715 C C . ARG A 1 90 ? 3.972 -10.338 0.175 1.00 70.25 90 ARG A C 1
ATOM 717 O O . ARG A 1 90 ? 3.846 -10.552 1.369 1.00 70.25 90 ARG A O 1
ATOM 724 N N . ARG A 1 91 ? 4.969 -9.595 -0.315 1.00 69.50 91 ARG A N 1
ATOM 725 C CA . ARG A 1 91 ? 5.993 -8.969 0.540 1.00 69.50 91 ARG A CA 1
ATOM 726 C C . ARG A 1 91 ? 5.402 -7.965 1.522 1.00 69.50 91 ARG A C 1
ATOM 728 O O . ARG A 1 91 ? 5.864 -7.920 2.650 1.00 69.50 91 ARG A O 1
ATOM 735 N N . VAL A 1 92 ? 4.407 -7.180 1.108 1.00 70.38 92 VAL A N 1
ATOM 736 C CA . VAL A 1 92 ? 3.702 -6.246 2.002 1.00 70.38 92 VAL A CA 1
ATOM 737 C C . VAL A 1 92 ? 2.874 -7.012 3.034 1.00 70.38 92 VAL A C 1
ATOM 739 O O . VAL A 1 92 ? 2.969 -6.722 4.221 1.00 70.38 92 VAL A O 1
ATOM 742 N N . ALA A 1 93 ? 2.120 -8.026 2.604 1.00 70.44 93 ALA A N 1
ATOM 743 C CA . ALA A 1 93 ? 1.297 -8.849 3.490 1.00 70.44 93 ALA A CA 1
ATOM 744 C C . ALA A 1 93 ? 2.127 -9.663 4.502 1.00 70.44 93 ALA A C 1
ATOM 746 O O . ALA A 1 93 ? 1.700 -9.856 5.635 1.00 70.44 93 ALA A O 1
ATOM 747 N N . GLU A 1 94 ? 3.314 -10.125 4.105 1.00 75.00 94 GLU A N 1
ATOM 748 C CA . GLU A 1 94 ? 4.254 -10.875 4.950 1.00 75.00 94 GLU A CA 1
ATOM 749 C C . GLU A 1 94 ? 5.261 -9.957 5.680 1.00 75.00 94 GLU A C 1
ATOM 751 O O . GLU A 1 94 ? 6.183 -10.450 6.331 1.00 75.00 94 GLU A O 1
ATOM 756 N N . ASN A 1 95 ? 5.122 -8.627 5.593 1.00 83.06 95 ASN A N 1
ATOM 757 C CA . ASN A 1 95 ? 6.044 -7.695 6.240 1.00 83.06 95 ASN A CA 1
ATOM 758 C C . ASN A 1 95 ? 5.824 -7.690 7.761 1.00 83.06 95 ASN A C 1
ATOM 760 O O . ASN A 1 95 ? 4.872 -7.098 8.272 1.00 83.06 95 ASN A O 1
ATOM 764 N N . SER A 1 96 ? 6.746 -8.314 8.497 1.00 78.31 96 SER A N 1
ATOM 765 C CA . SER A 1 96 ? 6.686 -8.403 9.958 1.00 78.31 96 SER A CA 1
ATOM 766 C C . SER A 1 96 ? 6.728 -7.041 10.650 1.00 78.31 96 SER A C 1
ATOM 768 O O . SER A 1 96 ? 6.107 -6.881 11.695 1.00 78.31 96 SER A O 1
ATOM 770 N N . THR A 1 97 ? 7.430 -6.056 10.085 1.00 77.56 97 THR A N 1
ATOM 771 C CA . THR A 1 97 ? 7.499 -4.696 10.638 1.00 77.56 97 THR A CA 1
ATOM 772 C C . THR A 1 97 ? 6.157 -3.990 10.501 1.00 77.56 97 THR A C 1
ATOM 774 O O . THR A 1 97 ? 5.673 -3.428 11.478 1.00 77.56 97 THR A O 1
ATOM 777 N N . LEU A 1 98 ? 5.519 -4.081 9.330 1.00 75.75 98 LEU A N 1
ATOM 778 C CA . LEU A 1 98 ? 4.175 -3.539 9.119 1.00 75.75 98 LEU A CA 1
ATOM 779 C C . LEU A 1 98 ? 3.163 -4.216 10.049 1.00 75.75 98 LEU A C 1
ATOM 781 O O . LEU A 1 98 ? 2.380 -3.537 10.707 1.00 75.75 98 LEU A O 1
ATOM 785 N N . ALA A 1 99 ? 3.216 -5.548 10.152 1.00 79.06 99 ALA A N 1
ATOM 786 C CA . ALA A 1 99 ? 2.356 -6.297 11.059 1.00 79.06 99 ALA A CA 1
ATOM 787 C C . ALA A 1 99 ? 2.535 -5.829 12.510 1.00 79.06 99 ALA A C 1
ATOM 789 O O . ALA A 1 99 ? 1.549 -5.551 13.180 1.00 79.06 99 ALA A O 1
ATOM 790 N N . GLN A 1 100 ? 3.775 -5.672 12.983 1.00 77.62 100 GLN A N 1
ATOM 791 C CA . GLN A 1 100 ? 4.063 -5.173 14.332 1.00 77.62 100 GLN A CA 1
ATOM 792 C C . GLN A 1 100 ? 3.568 -3.735 14.553 1.00 77.62 100 GLN A C 1
ATOM 794 O O . GLN A 1 100 ? 3.048 -3.435 15.6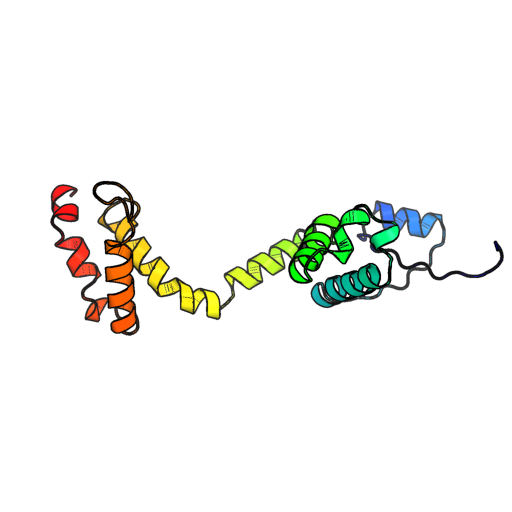26 1.00 77.62 100 GLN A O 1
ATOM 799 N N . GLN A 1 101 ? 3.705 -2.856 13.557 1.00 81.25 101 GLN A N 1
ATOM 800 C CA . GLN A 1 101 ? 3.300 -1.448 13.652 1.00 81.25 101 GLN A CA 1
ATOM 801 C C . GLN A 1 101 ? 1.776 -1.263 13.638 1.00 81.25 101 GLN A C 1
ATOM 803 O O . GLN A 1 101 ? 1.246 -0.428 14.373 1.00 81.25 101 GLN A O 1
ATOM 808 N N . GLU A 1 102 ? 1.060 -2.055 12.839 1.00 88.00 102 GLU A N 1
ATOM 809 C CA . GLU A 1 102 ? -0.384 -1.899 12.638 1.00 88.00 102 GLU A CA 1
ATOM 810 C C . GLU A 1 102 ? -1.234 -2.811 13.531 1.00 88.00 102 GLU A C 1
ATOM 812 O O . GLU A 1 102 ? -2.432 -2.566 13.674 1.00 88.00 102 GLU A O 1
ATOM 817 N N . PHE A 1 103 ? -0.651 -3.825 14.184 1.00 88.94 103 PHE A N 1
ATOM 818 C CA . PHE A 1 103 ? -1.409 -4.793 14.989 1.00 88.94 103 PHE A CA 1
ATOM 819 C C . PHE A 1 103 ? -2.298 -4.121 16.040 1.00 88.94 103 PHE A C 1
ATOM 821 O O . PHE A 1 103 ? -3.498 -4.385 16.096 1.00 88.94 103 PHE A O 1
ATOM 828 N N . ASN A 1 104 ? -1.740 -3.207 16.839 1.00 90.69 104 ASN A N 1
ATOM 829 C CA . ASN A 1 104 ? -2.498 -2.526 17.892 1.00 90.69 104 ASN A CA 1
ATOM 830 C C . ASN A 1 104 ? -3.614 -1.643 17.312 1.00 90.69 104 ASN A C 1
ATOM 832 O O . ASN A 1 104 ? -4.717 -1.600 17.858 1.00 90.69 104 ASN A O 1
ATOM 836 N N . ARG A 1 105 ? -3.359 -0.978 16.178 1.00 91.44 105 ARG A N 1
ATOM 837 C CA . ARG A 1 105 ? -4.346 -0.140 15.477 1.00 91.44 105 ARG A CA 1
ATOM 838 C C . ARG A 1 105 ? -5.502 -0.991 14.953 1.00 91.44 105 ARG A C 1
ATOM 840 O O . ARG A 1 105 ? -6.664 -0.668 15.201 1.00 91.44 105 ARG A O 1
ATOM 847 N N . ALA A 1 106 ? -5.185 -2.112 14.308 1.00 91.25 106 ALA A N 1
ATOM 848 C CA . ALA A 1 106 ? -6.164 -3.075 13.814 1.00 91.25 106 ALA A CA 1
ATOM 849 C C . ALA A 1 106 ? -6.965 -3.722 14.956 1.00 91.25 106 ALA A C 1
ATOM 851 O O . ALA A 1 106 ? -8.183 -3.870 14.847 1.00 91.25 106 ALA A O 1
ATOM 852 N N . PHE A 1 107 ? -6.315 -4.049 16.076 1.00 92.00 107 PHE A N 1
ATOM 853 C CA . PHE A 1 107 ? -6.979 -4.610 17.250 1.00 92.00 107 PHE A CA 1
ATOM 854 C C . PHE A 1 107 ? -8.007 -3.642 17.843 1.00 92.00 107 PHE A C 1
ATOM 856 O O . PHE A 1 107 ? -9.129 -4.051 18.139 1.00 92.00 107 PHE A O 1
ATOM 863 N N . VAL A 1 108 ? -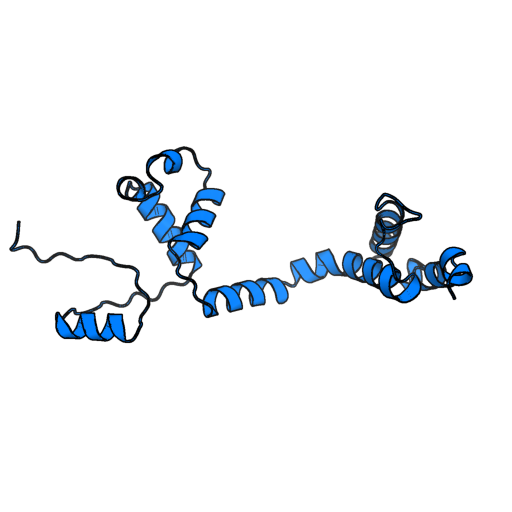7.659 -2.355 17.971 1.00 91.56 108 VAL A N 1
ATOM 864 C CA . VAL A 1 108 ? -8.587 -1.309 18.433 1.00 91.56 108 VAL A CA 1
ATOM 865 C C . VAL A 1 108 ? -9.772 -1.191 17.477 1.00 91.56 108 VAL A C 1
ATOM 867 O O . VAL A 1 108 ? -10.918 -1.177 17.924 1.00 91.56 108 VAL A O 1
ATOM 870 N N . LEU A 1 109 ? -9.512 -1.162 16.167 1.00 91.50 109 LEU A N 1
ATOM 871 C CA . LEU A 1 109 ? -10.553 -1.068 15.143 1.00 91.50 109 LEU A CA 1
ATOM 872 C C . LEU A 1 109 ? -11.529 -2.256 15.202 1.00 91.50 109 LEU A C 1
ATOM 874 O O . LEU A 1 109 ? -12.743 -2.066 15.130 1.00 91.50 109 LEU A O 1
ATOM 878 N N . MET A 1 110 ? -11.015 -3.470 15.422 1.00 91.75 110 MET A N 1
ATOM 879 C CA . MET A 1 110 ? -11.839 -4.667 15.598 1.00 91.75 110 MET A CA 1
ATOM 880 C C . MET A 1 110 ? -12.809 -4.539 16.784 1.00 91.75 110 MET A C 1
ATOM 882 O O . MET A 1 110 ? -13.923 -5.052 16.697 1.00 91.75 110 MET A O 1
ATOM 886 N N . GLN A 1 111 ? -12.450 -3.827 17.861 1.00 87.88 111 GLN A N 1
ATOM 887 C CA . GLN A 1 111 ? -13.368 -3.601 18.987 1.00 87.88 111 GLN A CA 1
ATOM 888 C C . GLN A 1 111 ? -14.553 -2.708 18.592 1.00 87.88 111 GLN A C 1
ATOM 890 O O . GLN A 1 111 ? -15.691 -3.004 18.957 1.00 87.88 111 GLN A O 1
ATOM 895 N N . TYR A 1 112 ? -14.313 -1.656 17.801 1.00 90.12 112 TYR A N 1
ATOM 896 C CA . TYR A 1 112 ? -15.382 -0.796 17.278 1.00 90.12 112 TYR A CA 1
ATOM 897 C C . TYR A 1 112 ? -16.334 -1.578 16.369 1.00 90.12 112 TYR A C 1
ATOM 899 O O . TYR A 1 112 ? -17.551 -1.488 16.529 1.00 90.12 112 TYR A O 1
ATOM 907 N N . PHE A 1 113 ? -15.806 -2.412 15.472 1.00 90.31 113 PHE A N 1
ATOM 908 C CA . PHE A 1 113 ? -16.646 -3.233 14.598 1.00 90.31 113 PHE A CA 1
ATOM 909 C C . PHE A 1 113 ? -17.388 -4.339 15.348 1.00 90.31 113 PHE A C 1
ATOM 911 O O . PHE A 1 113 ? -18.585 -4.525 15.130 1.00 90.31 113 PHE A O 1
ATOM 918 N N . GLY A 1 114 ? -16.704 -5.051 16.242 1.00 88.12 114 GLY A N 1
ATOM 919 C CA . GLY A 1 114 ? -17.267 -6.188 16.966 1.00 88.12 114 GLY A CA 1
ATOM 920 C C . GLY A 1 114 ? -18.308 -5.782 18.005 1.00 88.12 114 GLY A C 1
ATOM 921 O O . GLY A 1 114 ? -19.383 -6.379 18.058 1.00 88.12 114 GLY A O 1
ATOM 922 N N . TYR A 1 115 ? -18.013 -4.757 18.807 1.00 89.25 115 TYR A N 1
ATOM 923 C CA . TYR A 1 115 ? -18.896 -4.338 19.893 1.00 89.25 115 TYR A CA 1
ATOM 924 C C . TYR A 1 115 ? -19.838 -3.209 19.485 1.00 89.25 115 TYR A C 1
ATOM 926 O O . TYR A 1 115 ? -21.020 -3.284 19.792 1.00 89.25 115 TYR A O 1
ATOM 934 N N . LEU A 1 116 ? -19.371 -2.180 18.774 1.00 87.25 116 LEU A N 1
ATOM 935 C CA . LEU A 1 116 ? -20.187 -0.984 18.502 1.00 87.25 116 LEU A CA 1
ATOM 936 C C . LEU A 1 116 ? -20.858 -0.996 17.118 1.00 87.25 116 LEU A C 1
ATOM 938 O O . LEU A 1 116 ? -21.804 -0.239 16.889 1.00 87.25 116 LEU A O 1
ATOM 942 N N . ARG A 1 117 ? -20.414 -1.880 16.211 1.00 88.19 117 ARG A N 1
ATOM 943 C CA . ARG A 1 117 ? -20.882 -2.001 14.816 1.00 88.19 117 ARG A CA 1
ATOM 944 C C . ARG A 1 117 ? -20.831 -0.679 14.037 1.00 88.19 117 ARG A C 1
ATOM 946 O O . ARG A 1 117 ? -21.766 -0.358 13.306 1.00 88.19 117 ARG A O 1
ATOM 953 N N . ARG A 1 118 ? -19.760 0.098 14.209 1.00 87.75 118 ARG A N 1
ATOM 954 C CA . ARG A 1 118 ? -19.536 1.369 13.497 1.00 87.75 118 ARG A CA 1
ATOM 955 C C . ARG A 1 118 ? -18.054 1.648 13.267 1.00 87.75 118 ARG A C 1
ATOM 957 O O . ARG A 1 118 ? -17.215 1.032 13.925 1.00 87.75 118 ARG A O 1
ATOM 964 N N . ASN A 1 119 ? -17.741 2.597 12.387 1.00 87.62 119 ASN A N 1
ATOM 965 C CA . ASN A 1 119 ? -16.401 3.173 12.322 1.00 87.62 119 ASN A CA 1
ATOM 966 C C . ASN A 1 119 ? -16.161 4.102 13.527 1.00 87.62 119 ASN A C 1
ATOM 968 O O . ASN A 1 119 ? -17.115 4.672 14.066 1.00 87.62 119 ASN A O 1
ATOM 972 N N . PRO A 1 120 ? -14.900 4.298 13.954 1.00 88.69 120 PRO A N 1
ATOM 973 C CA . PRO A 1 120 ? -14.607 5.123 15.125 1.00 88.69 120 PRO A CA 1
ATOM 974 C C . PRO A 1 120 ? -14.993 6.600 14.983 1.00 88.69 120 PRO A C 1
ATOM 976 O O . PRO A 1 120 ? -15.223 7.253 15.992 1.00 88.69 120 PRO A O 1
ATOM 979 N N . ASN A 1 121 ? -15.066 7.104 13.751 1.00 89.31 121 ASN A N 1
ATOM 980 C CA . ASN A 1 121 ? -15.426 8.481 13.411 1.00 89.31 121 ASN A CA 1
ATOM 981 C C . ASN A 1 121 ? -16.867 8.630 12.893 1.00 89.31 121 ASN A C 1
ATOM 983 O O . ASN A 1 121 ? -17.230 9.710 12.431 1.00 89.31 121 ASN A O 1
ATOM 987 N N . ASP A 1 122 ? -17.662 7.556 12.910 1.00 86.75 122 ASP A N 1
ATOM 988 C CA . ASP A 1 122 ? -19.094 7.655 12.628 1.00 86.75 122 ASP A CA 1
ATOM 989 C C . ASP A 1 122 ? -19.813 8.300 13.818 1.00 86.75 122 ASP A C 1
ATOM 991 O O . ASP A 1 122 ? -19.416 8.105 14.974 1.00 86.75 122 ASP A O 1
ATOM 995 N N . ALA A 1 123 ? -20.936 8.972 13.537 1.00 79.19 123 ALA A N 1
ATOM 996 C CA . ALA A 1 123 ? -21.810 9.542 14.559 1.00 79.19 123 ALA A CA 1
ATOM 997 C C . ALA A 1 123 ? -22.092 8.517 15.686 1.00 79.19 123 ALA A C 1
ATOM 999 O O . ALA A 1 123 ? -22.377 7.345 15.403 1.00 79.19 123 ALA A O 1
ATOM 1000 N N . PRO A 1 124 ? -22.033 8.923 16.968 1.00 81.00 124 PRO A N 1
ATOM 1001 C CA . PRO A 1 124 ? -22.076 10.301 17.475 1.00 81.00 124 PRO A CA 1
ATOM 1002 C C . PRO A 1 124 ? -20.742 11.060 17.446 1.00 81.00 124 PRO A C 1
ATOM 1004 O O . PRO A 1 124 ? -20.741 12.264 17.695 1.00 81.00 124 PRO A O 1
ATOM 1007 N N . ASP A 1 125 ? -19.635 10.384 17.145 1.00 85.81 125 ASP A N 1
ATOM 1008 C CA . ASP A 1 125 ? -18.328 11.022 17.021 1.00 85.81 125 ASP A CA 1
ATOM 1009 C C . ASP A 1 125 ? -18.175 11.666 15.632 1.00 85.81 125 ASP A C 1
ATOM 1011 O O . ASP A 1 125 ? -18.854 11.297 14.673 1.00 85.81 125 ASP A O 1
ATOM 1015 N N . SER A 1 126 ? -17.280 12.647 15.515 1.00 87.19 126 SER A N 1
ATOM 1016 C CA . SER A 1 126 ? -16.904 13.267 14.232 1.00 87.19 126 SER A CA 1
ATOM 1017 C C . SER A 1 126 ? -15.396 13.237 13.980 1.00 87.19 126 SER A C 1
ATOM 1019 O O . SER A 1 126 ? -14.903 13.856 13.037 1.00 87.19 126 SER A O 1
ATOM 1021 N N . ASP A 1 127 ? -14.650 12.563 14.852 1.00 89.56 127 ASP A N 1
ATOM 1022 C CA . ASP A 1 127 ? -13.198 12.477 14.818 1.00 89.56 127 ASP A CA 1
ATOM 1023 C C . ASP A 1 127 ? -12.709 11.099 15.300 1.00 89.56 127 ASP A C 1
ATOM 1025 O O . ASP A 1 127 ? -13.487 10.176 15.526 1.00 89.56 127 ASP A O 1
ATOM 1029 N N . PHE A 1 128 ? -11.390 10.947 15.428 1.00 90.94 128 PHE A N 1
ATOM 1030 C CA . PHE A 1 128 ? -10.752 9.723 15.915 1.00 90.94 128 PHE A CA 1
ATOM 1031 C C . PHE A 1 128 ? -10.266 9.847 17.367 1.00 90.94 128 PHE A C 1
ATOM 1033 O O . PHE A 1 128 ? -9.382 9.091 17.774 1.00 90.94 128 PHE A O 1
ATOM 1040 N N . ALA A 1 129 ? -10.782 10.790 18.164 1.00 91.88 129 ALA A N 1
ATOM 1041 C CA . ALA A 1 129 ? -10.281 11.031 19.519 1.00 91.88 129 ALA A CA 1
ATOM 1042 C C . ALA A 1 129 ? -10.411 9.779 20.401 1.00 91.88 129 ALA A C 1
ATOM 1044 O O . ALA A 1 129 ? -9.434 9.358 21.026 1.00 91.88 129 ALA A O 1
ATOM 1045 N N . GLY A 1 130 ? -11.576 9.122 20.376 1.00 89.38 130 GLY A N 1
ATOM 1046 C CA . GLY A 1 130 ? -11.803 7.866 21.096 1.00 89.38 130 GLY A CA 1
ATOM 1047 C C . GLY A 1 130 ? -10.902 6.729 20.606 1.00 89.38 130 GLY A C 1
ATOM 1048 O O . GLY A 1 130 ? -10.344 5.978 21.407 1.00 89.38 130 GLY A O 1
ATOM 1049 N N . PHE A 1 131 ? -10.703 6.608 19.291 1.00 91.62 131 PHE A N 1
ATOM 1050 C CA . PHE A 1 131 ? -9.789 5.620 18.709 1.00 91.62 131 PHE A CA 1
ATOM 1051 C C . PHE A 1 131 ? -8.345 5.835 19.179 1.00 91.62 131 PHE A C 1
ATOM 1053 O O . PHE A 1 131 ? -7.711 4.905 19.676 1.00 91.62 131 PHE A O 1
ATOM 1060 N N . ASN A 1 132 ? -7.846 7.069 19.074 1.00 93.56 132 ASN A N 1
ATOM 1061 C CA . ASN A 1 132 ? -6.489 7.435 19.473 1.00 93.56 132 ASN A CA 1
ATOM 1062 C C . ASN A 1 132 ? -6.273 7.273 20.980 1.00 93.56 132 ASN A C 1
ATOM 1064 O O . ASN A 1 132 ? -5.207 6.825 21.397 1.00 93.56 132 ASN A O 1
ATOM 1068 N N . PHE A 1 133 ? -7.284 7.577 21.799 1.00 93.88 133 PHE A N 1
ATOM 1069 C CA . PHE A 1 133 ? -7.247 7.325 23.237 1.00 93.88 133 PHE A CA 1
ATOM 1070 C C . PHE A 1 133 ? -6.997 5.841 23.538 1.00 93.88 133 PHE A C 1
ATOM 1072 O O . PHE A 1 133 ? -6.049 5.504 24.250 1.00 93.88 133 PHE A O 1
ATOM 1079 N N . TRP A 1 134 ? -7.800 4.945 22.955 1.00 93.75 134 TRP A N 1
ATOM 1080 C CA . TRP A 1 134 ? -7.656 3.506 23.180 1.00 93.75 134 TRP A CA 1
ATOM 1081 C C . TRP A 1 134 ? -6.361 2.940 22.603 1.00 93.75 134 TRP A C 1
ATOM 1083 O O . TRP A 1 134 ? -5.720 2.115 23.251 1.00 93.75 134 TRP A O 1
ATOM 1093 N N . LEU A 1 135 ? -5.942 3.416 21.430 1.00 93.62 135 LEU A N 1
ATOM 1094 C CA . LEU A 1 135 ? -4.663 3.045 20.833 1.00 93.62 135 LEU A CA 1
ATOM 1095 C C . LEU A 1 135 ? -3.486 3.434 21.736 1.00 93.62 135 LEU A C 1
ATOM 1097 O O . LEU A 1 135 ? -2.613 2.610 21.998 1.00 93.62 135 LEU A O 1
ATOM 1101 N N . ASN A 1 136 ? -3.476 4.663 22.252 1.00 94.88 136 ASN A N 1
ATOM 1102 C CA . ASN A 1 136 ? -2.429 5.127 23.160 1.00 94.88 136 ASN A CA 1
ATOM 1103 C C . ASN A 1 136 ? -2.424 4.327 24.464 1.00 94.88 136 ASN A C 1
ATOM 1105 O O . ASN A 1 136 ? -1.355 3.934 24.925 1.00 94.88 136 ASN A O 1
ATOM 1109 N N . LYS A 1 137 ? -3.601 4.026 25.025 1.00 93.75 137 LYS A N 1
ATOM 1110 C CA . LYS A 1 137 ? -3.721 3.194 26.228 1.00 93.75 137 LYS A CA 1
ATOM 1111 C C . LYS A 1 137 ? -3.180 1.779 25.996 1.00 93.75 137 LYS A C 1
ATOM 1113 O O . LYS A 1 137 ? -2.438 1.266 26.828 1.00 93.75 137 LYS A O 1
ATOM 1118 N N . LEU A 1 138 ? -3.493 1.170 24.850 1.00 93.00 138 LEU A N 1
ATOM 1119 C CA . LEU A 1 138 ? -2.990 -0.153 24.474 1.00 93.00 138 LEU A CA 1
ATOM 1120 C C . LEU A 1 138 ? -1.470 -0.152 24.264 1.00 93.00 138 LEU A C 1
ATOM 1122 O O . LEU A 1 138 ? -0.786 -1.065 24.719 1.00 93.00 138 LEU A O 1
ATOM 1126 N N . ASN A 1 139 ? -0.931 0.891 23.630 1.00 92.75 139 ASN A N 1
ATOM 1127 C CA . ASN A 1 139 ? 0.512 1.055 23.454 1.00 92.75 139 ASN A CA 1
ATOM 1128 C C . ASN A 1 139 ? 1.237 1.231 24.799 1.00 92.75 139 ASN A C 1
ATOM 1130 O O . ASN A 1 139 ? 2.280 0.621 25.006 1.00 92.75 139 ASN A O 1
ATOM 1134 N N . GLN A 1 140 ? 0.673 2.007 25.733 1.00 93.00 140 GLN A N 1
ATOM 1135 C CA . GLN A 1 140 ? 1.211 2.167 27.094 1.00 93.00 140 GLN A CA 1
ATOM 1136 C C . GLN A 1 140 ? 1.175 0.861 27.899 1.00 93.00 140 GLN A C 1
ATOM 1138 O O . GLN A 1 140 ? 2.043 0.624 28.732 1.00 93.00 140 GLN A O 1
ATOM 1143 N N . ALA A 1 141 ? 0.197 0.000 27.621 1.00 93.44 141 ALA A N 1
ATOM 1144 C CA . ALA A 1 141 ? 0.080 -1.336 28.189 1.00 93.44 141 ALA A CA 1
ATOM 1145 C C . ALA A 1 141 ? 0.935 -2.391 27.455 1.00 93.44 141 ALA A C 1
ATOM 1147 O O . ALA A 1 141 ? 0.700 -3.587 27.617 1.00 93.44 141 ALA A O 1
ATOM 1148 N N . ASN A 1 142 ? 1.889 -1.987 26.605 1.00 90.00 142 ASN A N 1
ATOM 1149 C CA . ASN A 1 142 ? 2.710 -2.888 25.784 1.00 90.00 142 ASN A CA 1
ATOM 1150 C C . ASN A 1 142 ? 1.884 -3.905 24.964 1.00 90.00 142 ASN A C 1
ATOM 1152 O O . ASN A 1 142 ? 2.287 -5.053 24.789 1.00 90.00 142 ASN A O 1
ATOM 1156 N N . GLY A 1 143 ? 0.706 -3.504 24.474 1.00 87.12 143 GLY A N 1
ATOM 1157 C CA . GLY A 1 143 ? -0.197 -4.372 23.708 1.00 87.12 143 GLY A CA 1
ATOM 1158 C C . GLY A 1 143 ? -1.079 -5.296 24.557 1.00 87.12 143 GLY A C 1
ATOM 1159 O O . GLY A 1 143 ? -1.890 -6.042 24.008 1.00 87.12 143 GLY A O 1
ATOM 1160 N N . SER A 1 144 ? -0.980 -5.247 25.888 1.00 90.94 144 SER A N 1
ATOM 1161 C CA . SER A 1 144 ? -1.848 -6.014 26.784 1.00 90.94 144 SER A CA 1
ATOM 1162 C C . SER A 1 144 ? -3.245 -5.394 26.849 1.00 90.94 144 SER A C 1
ATOM 1164 O O . SER A 1 144 ? -3.483 -4.383 27.513 1.00 90.94 144 SER A O 1
ATOM 1166 N N . TYR A 1 145 ? -4.212 -6.017 26.170 1.00 86.62 145 TYR A N 1
ATOM 1167 C CA . TYR A 1 145 ? -5.614 -5.578 26.201 1.00 86.62 145 TYR A CA 1
ATOM 1168 C C . TYR A 1 145 ? -6.274 -5.763 27.578 1.00 86.62 145 TYR A C 1
ATOM 1170 O O . TYR A 1 145 ? -7.294 -5.124 27.855 1.00 86.62 145 TYR A O 1
ATOM 1178 N N . ILE A 1 146 ? -5.704 -6.637 28.416 1.00 88.88 146 ILE A N 1
ATOM 1179 C CA . ILE A 1 146 ? -6.129 -6.877 29.798 1.00 88.88 146 ILE A CA 1
ATOM 1180 C C . ILE A 1 146 ? -5.728 -5.677 30.655 1.00 88.88 146 ILE A C 1
ATOM 1182 O O . ILE A 1 146 ? -6.594 -5.082 31.292 1.00 88.88 146 ILE A O 1
ATOM 1186 N N . ASP A 1 147 ? -4.460 -5.265 30.587 1.00 89.56 147 ASP A N 1
ATOM 1187 C CA . ASP A 1 147 ? -3.950 -4.124 31.360 1.00 89.56 147 ASP A CA 1
ATOM 1188 C C . ASP A 1 147 ? -4.521 -2.792 30.848 1.00 89.56 147 ASP A C 1
ATOM 1190 O O . ASP A 1 147 ? -4.776 -1.868 31.618 1.00 89.56 147 ASP A O 1
ATOM 1194 N N . ALA A 1 148 ? -4.820 -2.704 29.548 1.00 89.25 148 ALA A N 1
ATOM 1195 C CA . ALA A 1 148 ? -5.560 -1.580 28.979 1.00 89.25 148 ALA A CA 1
ATOM 1196 C C . ALA A 1 148 ? -7.054 -1.565 29.380 1.00 89.25 148 ALA A C 1
ATOM 1198 O O . ALA A 1 148 ? -7.756 -0.588 29.094 1.00 89.25 148 ALA A O 1
ATOM 1199 N N . GLU A 1 149 ? -7.555 -2.628 30.024 1.00 91.31 149 GLU A N 1
ATOM 1200 C CA . GLU A 1 149 ? -8.965 -2.870 30.370 1.00 91.31 149 GLU A CA 1
ATOM 1201 C C . GLU A 1 149 ? -9.931 -2.670 29.190 1.00 91.31 149 GLU A C 1
ATOM 1203 O O . GLU A 1 149 ? -11.092 -2.281 29.351 1.00 91.31 149 GLU A O 1
ATOM 1208 N N . MET A 1 150 ? -9.444 -2.907 27.974 1.00 88.38 150 MET A N 1
ATOM 1209 C CA . MET A 1 150 ? -10.074 -2.378 26.772 1.00 88.38 150 MET A CA 1
ATOM 1210 C C . MET A 1 150 ? -11.399 -3.079 26.463 1.00 88.38 150 MET A C 1
ATOM 1212 O O . MET A 1 150 ? -12.431 -2.429 26.331 1.00 88.38 150 MET A O 1
ATOM 1216 N N . VAL A 1 151 ? -11.406 -4.414 26.418 1.00 86.62 151 VAL A N 1
ATOM 1217 C CA . VAL A 1 151 ? -12.616 -5.197 26.101 1.00 86.62 151 VAL A CA 1
ATOM 1218 C C . VAL A 1 151 ? -13.728 -4.934 27.120 1.00 86.62 151 VAL A C 1
ATOM 1220 O O . VAL A 1 151 ? -14.885 -4.724 26.755 1.00 86.62 151 VAL A O 1
ATOM 1223 N N . LYS A 1 152 ? -13.365 -4.877 28.406 1.00 87.94 152 LYS A N 1
ATOM 1224 C CA . LYS A 1 152 ? -14.301 -4.571 29.490 1.00 87.94 152 LYS A CA 1
ATOM 1225 C C . LYS A 1 152 ? -14.937 -3.200 29.280 1.00 87.94 152 LYS A C 1
ATOM 1227 O O . LYS A 1 152 ? -16.155 -3.092 29.382 1.00 87.94 152 LYS A O 1
ATOM 1232 N N . ALA A 1 153 ? -14.138 -2.184 28.953 1.00 87.19 153 ALA A N 1
ATOM 1233 C CA . ALA A 1 153 ? -14.618 -0.826 28.733 1.00 87.19 153 ALA A CA 1
ATOM 1234 C C . ALA A 1 153 ? -15.612 -0.716 27.565 1.00 87.19 153 ALA A C 1
ATOM 1236 O O . ALA A 1 153 ? -16.604 -0.002 27.689 1.00 87.19 153 ALA A O 1
ATOM 1237 N N . PHE A 1 154 ? -15.398 -1.454 26.470 1.00 88.00 154 PHE A N 1
ATOM 1238 C CA . PHE A 1 154 ? -16.334 -1.472 25.341 1.00 88.00 154 PHE A CA 1
ATOM 1239 C C . PHE A 1 154 ? -17.679 -2.109 25.723 1.00 88.00 154 PHE A C 1
ATOM 1241 O O . PHE A 1 154 ? -18.718 -1.513 25.453 1.00 88.00 154 PHE A O 1
ATOM 1248 N N . ILE A 1 155 ? -17.679 -3.248 26.426 1.00 86.62 155 ILE A N 1
ATOM 1249 C CA . ILE A 1 155 ? -18.912 -3.951 26.840 1.00 86.62 155 ILE A CA 1
ATOM 1250 C C . ILE A 1 155 ? -19.707 -3.157 27.891 1.00 86.62 155 ILE A C 1
ATOM 1252 O O . ILE A 1 155 ? -20.937 -3.166 27.894 1.00 86.62 155 ILE A O 1
ATOM 1256 N N . VAL A 1 156 ? -19.031 -2.468 28.815 1.00 87.44 156 VAL A N 1
ATOM 1257 C CA . VAL A 1 156 ? -19.720 -1.663 29.844 1.00 87.44 156 VAL A CA 1
ATOM 1258 C C . VAL A 1 156 ? -20.078 -0.257 29.372 1.00 87.44 156 VAL A C 1
ATOM 1260 O O . VAL A 1 156 ? -20.756 0.459 30.112 1.00 87.44 156 VAL A O 1
ATOM 1263 N N . SER A 1 157 ? -19.629 0.145 28.179 1.00 85.75 157 SER A N 1
ATOM 1264 C CA . SER A 1 157 ? -19.911 1.471 27.641 1.00 85.75 157 SER A CA 1
ATOM 1265 C C . SER A 1 157 ? -21.419 1.709 27.539 1.00 85.75 157 SER A C 1
ATOM 1267 O O . SER A 1 157 ? -22.198 0.809 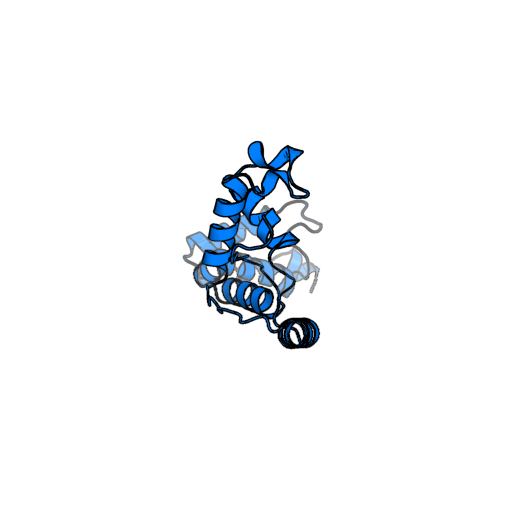27.210 1.00 85.75 157 SER A O 1
ATOM 1269 N N . GLY A 1 158 ? -21.836 2.947 27.822 1.00 83.31 158 GLY A N 1
ATOM 1270 C CA . GLY A 1 158 ? -23.237 3.344 27.674 1.00 83.31 158 GLY A CA 1
ATOM 1271 C C . GLY A 1 158 ? -23.735 3.149 26.241 1.00 83.31 158 GLY A C 1
ATOM 1272 O O . GLY A 1 158 ? -24.878 2.755 26.048 1.00 83.31 158 GLY A O 1
ATOM 1273 N N . GLU A 1 159 ? -22.859 3.339 25.249 1.00 83.31 159 GLU A N 1
ATOM 1274 C CA . GLU A 1 159 ? -23.168 3.107 23.838 1.00 83.31 159 GLU A CA 1
ATOM 1275 C C . GLU A 1 159 ? -23.458 1.630 23.539 1.00 83.31 159 GLU A C 1
ATOM 1277 O O . GLU A 1 159 ? -24.473 1.337 22.913 1.00 83.31 159 GLU A O 1
ATOM 1282 N N . TYR A 1 160 ? -22.618 0.698 24.003 1.00 86.00 160 TYR A N 1
ATOM 1283 C CA . TYR A 1 160 ? -22.853 -0.733 23.792 1.00 86.00 160 TYR A CA 1
ATOM 1284 C C . TYR A 1 160 ? -24.187 -1.176 24.398 1.00 86.00 160 TYR A C 1
ATOM 1286 O O . TYR A 1 160 ? -24.999 -1.777 23.703 1.00 86.00 160 TYR A O 1
ATOM 1294 N N . ARG A 1 161 ? -24.448 -0.789 25.653 1.00 86.50 161 ARG A N 1
ATOM 1295 C CA . ARG A 1 161 ? -25.697 -1.107 26.372 1.00 86.50 161 ARG A CA 1
ATOM 1296 C C . ARG A 1 161 ? -26.943 -0.437 25.794 1.00 86.50 161 ARG A C 1
ATOM 1298 O O . ARG A 1 161 ? -28.050 -0.906 26.016 1.00 86.50 161 ARG A O 1
ATOM 1305 N N . ALA A 1 162 ? -26.790 0.708 25.132 1.00 84.88 162 ALA A N 1
ATOM 1306 C CA . ALA A 1 162 ? -27.902 1.374 24.458 1.00 84.88 162 ALA A CA 1
ATOM 1307 C C . ALA A 1 162 ? -28.230 0.715 23.109 1.00 84.88 162 ALA A C 1
ATOM 1309 O O . ALA A 1 162 ? -29.351 0.851 22.621 1.00 84.88 162 ALA A O 1
ATOM 1310 N N . ARG A 1 163 ? -27.257 0.025 22.497 1.00 81.44 163 ARG A N 1
ATOM 1311 C CA . ARG A 1 163 ? -27.413 -0.663 21.209 1.00 81.44 163 ARG A CA 1
ATOM 1312 C C . ARG A 1 163 ? -27.860 -2.125 21.351 1.00 81.44 163 ARG A C 1
ATOM 1314 O O . ARG A 1 163 ? -28.549 -2.602 20.449 1.00 81.44 163 ARG A O 1
ATOM 1321 N N . PHE A 1 164 ? -27.461 -2.822 22.420 1.00 81.44 164 PHE A N 1
ATOM 1322 C CA . PHE A 1 164 ? -27.694 -4.257 22.656 1.00 81.44 164 PHE A CA 1
ATOM 1323 C C . PHE A 1 164 ? -28.074 -4.535 24.110 1.00 81.44 164 PHE A C 1
ATOM 1325 O O . PHE A 1 164 ? -28.891 -5.461 24.313 1.00 81.44 164 PHE A O 1
#

pLDDT: mean 80.06, std 10.38, range [52.25, 94.88]

Sequence (164 aa):
FADLDTVTQQHCRASDANVHLMQAFGIRPVVLVRNIFDSVMSLLDFYNKGAFQTSYFRADWQALDEELKIDLLIENVIPSDVVARARALRRVAENSTLAQQEFNRAFVLMQYFGYLRRNPNDAPDSDFAGFNFWLNKLNQANGSYIDAEMVKAFIVSGEYRARF

Foldseek 3Di:
DPPDDDDDDDDDDPDPVVVVVCVVVVNDDDDDDDDPVVVLVVVLVVVVVPPCCVDPNNPCNVVDDPVVSSVCCVVPVVPPDPVVVVVVVVCCVPPPVNCVVCVLLVVLQVLCCVQQVDGCCDPVHNDCPVSVVLSVLCVVVVNPCVSSVPNVCSCPPPNSVVVD